Protein AF-A0A7C3L616-F1 (afdb_monomer_lite)

pLDDT: mean 79.52, std 17.48, range [33.16, 94.56]

Sequence (157 aa):
MGVEDSGEIIDLGEIVEVTLPEHQRIFNRFVEKLSNQPDVIVEREHPGSKKILHVKGKVSCLLSVHVATNLQGTEDPVWTVGESFIDRVKSKENWAVVLLDKSPEQGYFLPNHYVNSKYQNWQLNSGKKVYQIKASDLTDGLYFRTFQEFFGLIGQS

Structure (mmCIF, N/CA/C/O backbone):
data_AF-A0A7C3L616-F1
#
_entry.id   AF-A0A7C3L616-F1
#
loop_
_atom_site.group_PDB
_atom_site.id
_atom_site.type_symbol
_atom_site.label_atom_id
_atom_site.label_alt_id
_atom_site.label_comp_id
_atom_site.label_asym_id
_atom_site.label_entity_id
_atom_site.label_seq_id
_atom_site.pdbx_PDB_ins_code
_atom_site.Cartn_x
_atom_site.Cartn_y
_atom_site.Cartn_z
_atom_site.occupancy
_atom_site.B_iso_or_equiv
_atom_site.auth_seq_id
_atom_site.auth_comp_id
_atom_site.auth_asym_id
_atom_site.auth_atom_id
_atom_site.pdbx_PDB_model_num
ATOM 1 N N . MET A 1 1 ? -15.215 30.181 31.491 1.00 38.06 1 MET A N 1
ATOM 2 C CA . MET A 1 1 ? -14.725 28.798 31.331 1.00 38.06 1 MET A CA 1
ATOM 3 C C . MET A 1 1 ? -14.796 28.476 29.852 1.00 38.06 1 MET A C 1
ATOM 5 O O . MET A 1 1 ? -15.843 28.063 29.378 1.00 38.06 1 MET A O 1
ATOM 9 N N . GLY A 1 2 ? -13.744 28.822 2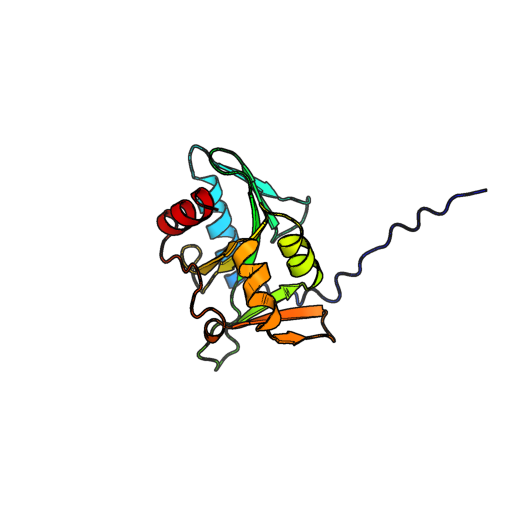9.112 1.00 37.81 2 GLY A N 1
ATOM 10 C CA . GLY A 1 2 ? -13.597 28.403 27.722 1.00 37.81 2 GLY A CA 1
ATOM 11 C C . GLY A 1 2 ? -12.847 27.084 27.738 1.00 37.81 2 GLY A C 1
ATOM 12 O O . GLY A 1 2 ? -11.769 27.018 28.320 1.00 37.81 2 GLY A O 1
ATOM 13 N N . VAL A 1 3 ? -13.454 26.035 27.196 1.00 43.34 3 VAL A N 1
ATOM 14 C CA . VAL A 1 3 ? -12.731 24.805 26.887 1.00 43.34 3 VAL A CA 1
ATOM 15 C C . VAL A 1 3 ? -11.947 25.137 25.627 1.00 43.34 3 VAL A C 1
ATOM 17 O O . VAL A 1 3 ? -12.542 25.331 24.568 1.00 43.34 3 VAL A O 1
ATOM 20 N N . GLU A 1 4 ? -10.642 25.345 25.770 1.00 39.25 4 GLU A N 1
ATOM 21 C CA . GLU A 1 4 ? -9.750 25.433 24.622 1.00 39.25 4 GLU A CA 1
ATOM 22 C C . GLU A 1 4 ? -9.725 24.049 23.980 1.00 39.25 4 GLU A C 1
ATOM 24 O O . GLU A 1 4 ? -9.187 23.090 24.530 1.00 39.25 4 GLU A O 1
ATOM 29 N N . ASP A 1 5 ? -10.396 23.953 22.837 1.00 43.59 5 ASP A N 1
ATOM 30 C CA . ASP A 1 5 ? -10.296 22.850 21.899 1.00 43.59 5 ASP A CA 1
ATOM 31 C C . ASP A 1 5 ? -8.889 22.916 21.296 1.00 43.59 5 ASP A C 1
ATOM 33 O O . ASP A 1 5 ? -8.650 23.502 20.238 1.00 43.59 5 ASP A O 1
ATOM 37 N N . SER A 1 6 ? -7.906 22.414 22.045 1.00 39.47 6 SER A N 1
ATOM 38 C CA . SER A 1 6 ? -6.561 22.177 21.542 1.00 39.47 6 SER A CA 1
ATOM 39 C C . SER A 1 6 ? -6.640 20.978 20.604 1.00 39.47 6 SER A C 1
ATOM 41 O O . SER A 1 6 ? -6.262 19.863 20.966 1.00 39.47 6 SER A O 1
ATOM 43 N N . GLY A 1 7 ? -7.197 21.211 19.412 1.00 35.75 7 GLY A N 1
ATOM 44 C CA . GLY A 1 7 ? -7.086 20.309 18.283 1.00 35.75 7 GLY A CA 1
ATOM 45 C C . GLY A 1 7 ? -5.607 20.041 18.080 1.00 35.75 7 GLY A C 1
ATOM 46 O O . GLY A 1 7 ? -4.857 20.918 17.653 1.00 35.75 7 GLY A O 1
ATOM 47 N N . GLU A 1 8 ? -5.180 18.852 18.486 1.00 33.16 8 GLU A N 1
ATOM 48 C CA . GLU A 1 8 ? -3.808 18.410 18.359 1.00 33.16 8 GLU A CA 1
ATOM 49 C C . GLU A 1 8 ? -3.513 18.345 16.859 1.00 33.16 8 GLU A C 1
ATOM 51 O O . GLU A 1 8 ? -3.930 17.430 16.143 1.00 33.16 8 GLU A O 1
ATOM 56 N N . ILE A 1 9 ? -2.861 19.391 16.350 1.00 36.44 9 ILE A N 1
ATOM 57 C CA . ILE A 1 9 ? -2.258 19.374 15.028 1.00 36.44 9 ILE A CA 1
ATOM 58 C C . ILE A 1 9 ? -1.161 18.327 15.139 1.00 36.44 9 ILE A C 1
ATOM 60 O O . ILE A 1 9 ? -0.081 18.590 15.665 1.00 36.44 9 ILE A O 1
ATOM 64 N N . ILE A 1 10 ? -1.469 17.112 14.691 1.00 35.19 10 ILE A N 1
ATOM 65 C CA . ILE A 1 10 ? -0.456 16.100 14.441 1.00 35.19 10 ILE A CA 1
ATOM 66 C C . ILE A 1 10 ? 0.393 16.676 13.315 1.00 35.19 10 ILE A C 1
ATOM 68 O O . ILE A 1 10 ? 0.032 16.600 12.139 1.00 35.19 10 ILE A O 1
ATOM 72 N N . ASP A 1 11 ? 1.493 17.311 13.706 1.00 36.47 11 ASP A N 1
ATOM 73 C CA . ASP A 1 11 ? 2.589 17.655 12.825 1.00 36.47 11 ASP A CA 1
ATOM 74 C C . ASP A 1 11 ? 3.088 16.330 12.244 1.00 36.47 11 ASP A C 1
ATOM 76 O O . ASP A 1 11 ? 3.781 15.541 12.897 1.00 36.47 11 ASP A O 1
ATOM 80 N N . LEU A 1 12 ? 2.603 16.018 11.039 1.00 38.81 12 LEU A N 1
ATOM 81 C CA . LEU A 1 12 ? 3.110 14.947 10.196 1.00 38.81 12 LEU A CA 1
ATOM 82 C C . LEU A 1 12 ? 4.497 15.403 9.751 1.00 38.81 12 LEU A C 1
ATOM 84 O O . LEU A 1 12 ? 4.657 15.868 8.621 1.00 38.81 12 LEU A O 1
ATOM 88 N N . GLY A 1 13 ? 5.437 15.339 10.703 1.00 34.00 13 GLY A N 1
ATOM 89 C CA . GLY A 1 13 ? 6.780 15.881 10.605 1.00 34.00 13 GLY A CA 1
ATOM 90 C C . GLY A 1 13 ? 7.331 15.590 9.232 1.00 34.00 13 GLY A C 1
ATOM 91 O O . GLY A 1 13 ? 7.318 14.431 8.827 1.00 34.00 13 GLY A O 1
ATOM 92 N N . GLU A 1 14 ? 7.676 16.669 8.523 1.00 38.09 14 GLU A N 1
ATOM 93 C CA . GLU A 1 14 ? 8.127 16.687 7.135 1.00 38.09 14 GLU A CA 1
ATOM 94 C C . GLU A 1 14 ? 7.720 15.417 6.388 1.00 38.09 14 GLU A C 1
ATOM 96 O O . GLU A 1 14 ? 8.495 14.459 6.270 1.00 38.09 14 GLU A O 1
ATOM 101 N N . ILE A 1 15 ? 6.506 15.409 5.823 1.00 40.84 15 ILE A N 1
ATOM 102 C CA . ILE A 1 15 ? 6.315 14.656 4.588 1.00 40.84 15 ILE A CA 1
ATOM 103 C C . ILE A 1 15 ? 7.451 15.147 3.702 1.00 40.84 15 ILE A C 1
ATOM 105 O O . ILE A 1 15 ? 7.388 16.253 3.178 1.00 40.84 15 ILE A O 1
ATOM 109 N N . VAL A 1 16 ? 8.519 14.355 3.609 1.00 38.44 16 VAL A N 1
ATOM 110 C CA . VAL A 1 16 ? 9.556 14.517 2.611 1.00 38.44 16 VAL A CA 1
ATOM 111 C C . VAL A 1 16 ? 8.771 14.438 1.316 1.00 38.44 16 VAL A C 1
ATOM 113 O O . VAL A 1 16 ? 8.361 13.360 0.874 1.00 38.44 16 VAL A O 1
ATOM 116 N N . GLU A 1 17 ? 8.404 15.611 0.808 1.00 42.72 17 GLU A N 1
ATOM 117 C CA . GLU A 1 17 ? 7.599 15.790 -0.379 1.00 42.72 17 GLU A CA 1
ATOM 118 C C . GLU A 1 17 ? 8.533 15.483 -1.541 1.00 42.72 17 GLU A C 1
ATOM 120 O O . GLU A 1 17 ? 9.021 16.347 -2.253 1.00 42.72 17 GLU A O 1
ATOM 125 N N . VAL A 1 18 ? 8.849 14.204 -1.699 1.00 45.00 18 VAL A N 1
ATOM 126 C CA . VAL A 1 18 ? 9.471 13.683 -2.903 1.00 45.00 18 VAL A CA 1
ATOM 127 C C . VAL A 1 18 ? 8.390 12.890 -3.607 1.00 45.00 18 VAL A C 1
ATOM 129 O O . VAL A 1 18 ? 8.415 11.669 -3.726 1.00 45.00 18 VAL A O 1
ATOM 132 N N . THR A 1 19 ? 7.386 13.610 -4.091 1.00 56.47 19 THR A N 1
ATOM 133 C CA . THR A 1 19 ? 6.683 13.151 -5.281 1.00 56.47 19 THR A CA 1
ATOM 134 C C . THR A 1 19 ? 7.328 13.861 -6.444 1.00 56.47 19 THR A C 1
ATOM 136 O O . THR A 1 19 ? 6.805 14.851 -6.951 1.00 56.47 19 THR A O 1
ATOM 139 N N . LEU A 1 20 ? 8.490 13.342 -6.860 1.00 67.00 20 LEU A N 1
ATOM 140 C CA . LEU A 1 20 ? 8.979 13.574 -8.213 1.00 67.00 20 LEU A CA 1
ATOM 141 C C . LEU A 1 20 ? 7.772 13.457 -9.159 1.00 67.00 20 LEU A C 1
ATOM 143 O O . LEU A 1 20 ? 6.927 12.575 -8.945 1.00 67.00 20 LEU A O 1
ATOM 147 N N . PRO A 1 21 ? 7.630 14.331 -10.169 1.00 79.25 21 PRO A N 1
ATOM 148 C CA . PRO A 1 21 ? 6.469 14.313 -11.055 1.00 79.25 21 PRO A CA 1
ATOM 149 C C . PRO A 1 21 ? 6.144 12.915 -11.606 1.00 79.25 21 PRO A C 1
ATOM 151 O O . PRO A 1 21 ? 4.978 12.582 -11.806 1.00 79.25 21 PRO A O 1
ATOM 154 N N . GLU A 1 22 ? 7.156 12.064 -11.789 1.00 80.38 22 GLU A N 1
ATOM 155 C CA . GLU A 1 22 ? 7.010 10.642 -12.114 1.00 80.38 22 GLU A CA 1
ATOM 156 C C . GLU A 1 22 ? 6.260 9.806 -11.061 1.00 80.38 22 GLU A C 1
ATOM 158 O O . GLU A 1 22 ? 5.349 9.071 -11.432 1.00 80.38 22 GLU A O 1
ATOM 163 N N . HIS A 1 23 ? 6.543 9.945 -9.764 1.00 85.12 23 HIS A N 1
ATOM 164 C CA . HIS A 1 23 ? 5.836 9.215 -8.704 1.00 85.12 23 HIS A CA 1
ATOM 165 C C . HIS A 1 23 ? 4.370 9.633 -8.625 1.00 85.12 23 HIS A C 1
ATOM 167 O O . HIS A 1 23 ? 3.484 8.788 -8.502 1.00 85.12 23 HIS A O 1
ATOM 173 N N . GLN A 1 24 ? 4.093 10.934 -8.764 1.00 84.88 24 GLN A N 1
ATOM 174 C CA . GLN A 1 24 ? 2.714 11.420 -8.807 1.00 84.88 24 GLN A CA 1
ATOM 175 C C . GLN A 1 24 ? 1.973 10.880 -10.038 1.00 84.88 24 GLN A C 1
ATOM 177 O O . GLN A 1 24 ? 0.794 10.538 -9.942 1.00 84.88 24 GLN A O 1
ATOM 182 N N . ARG A 1 25 ? 2.652 10.765 -11.189 1.00 87.69 25 ARG A N 1
ATOM 183 C CA . ARG A 1 25 ? 2.090 10.140 -12.397 1.00 87.69 25 ARG A CA 1
ATOM 184 C C . ARG A 1 25 ? 1.787 8.657 -12.181 1.00 87.69 25 ARG A C 1
ATOM 186 O O . ARG A 1 25 ? 0.716 8.219 -12.590 1.00 87.69 25 ARG A O 1
ATOM 193 N N . ILE A 1 26 ? 2.684 7.905 -11.539 1.00 89.38 26 ILE A N 1
ATOM 194 C CA . ILE A 1 26 ? 2.473 6.484 -11.213 1.00 89.38 26 ILE A CA 1
ATOM 195 C C . ILE A 1 26 ? 1.258 6.327 -10.293 1.00 89.38 26 ILE A C 1
ATOM 197 O O . ILE A 1 26 ? 0.327 5.602 -10.635 1.00 89.38 26 ILE A O 1
ATOM 201 N N . PHE A 1 27 ? 1.206 7.077 -9.190 1.00 89.75 27 PHE A N 1
ATOM 202 C CA . PHE A 1 27 ? 0.068 7.057 -8.270 1.00 89.75 27 PHE A CA 1
ATOM 203 C C . PHE A 1 27 ? -1.254 7.415 -8.967 1.00 89.75 27 PHE A C 1
ATOM 205 O O . PHE A 1 27 ? -2.234 6.685 -8.848 1.00 89.75 27 PHE A O 1
ATOM 212 N N . ASN A 1 28 ? -1.294 8.510 -9.734 1.00 89.50 28 ASN A N 1
ATOM 213 C CA . ASN A 1 28 ? -2.523 8.937 -10.408 1.00 89.50 28 ASN A CA 1
ATOM 214 C C . ASN A 1 28 ? -3.022 7.884 -11.406 1.00 89.50 28 ASN A C 1
ATOM 216 O O . ASN A 1 28 ? -4.220 7.630 -11.462 1.00 89.50 28 ASN A O 1
ATOM 220 N N . ARG A 1 29 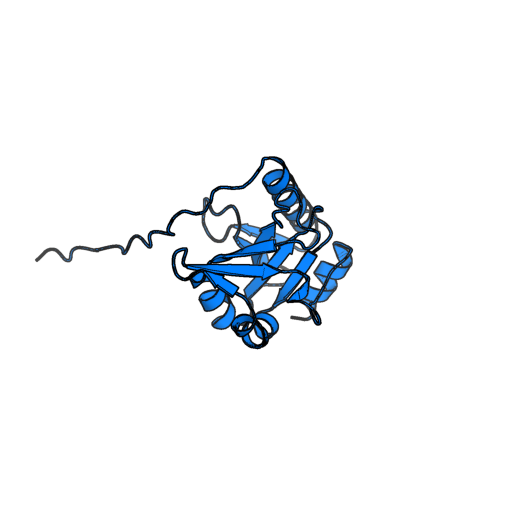? -2.113 7.242 -12.153 1.00 92.19 29 ARG A N 1
ATOM 221 C CA . ARG A 1 29 ? -2.469 6.151 -13.071 1.00 92.19 29 ARG A CA 1
ATOM 222 C C . ARG A 1 29 ? -2.981 4.913 -12.337 1.00 92.19 29 ARG A C 1
ATOM 224 O O . ARG A 1 29 ? -3.880 4.250 -12.842 1.00 92.19 29 ARG A O 1
ATOM 231 N N . PHE A 1 30 ? -2.427 4.597 -11.167 1.00 92.12 30 PHE A N 1
ATOM 232 C CA . PHE A 1 30 ? -2.936 3.518 -10.317 1.00 92.12 30 PHE A CA 1
ATOM 233 C C . PHE A 1 30 ? -4.378 3.807 -9.877 1.00 92.12 30 PHE A C 1
ATOM 235 O O . PHE A 1 30 ? -5.258 2.971 -10.065 1.00 92.12 30 PHE A O 1
ATOM 242 N N . VAL A 1 31 ? -4.641 5.022 -9.383 1.00 91.06 31 VAL A N 1
ATOM 243 C CA . VAL A 1 31 ? -5.992 5.463 -8.997 1.00 91.06 31 VAL A CA 1
ATOM 244 C C . VAL A 1 31 ? -6.958 5.420 -10.180 1.00 91.06 31 VAL A C 1
ATOM 246 O O . VAL A 1 31 ? -8.056 4.898 -10.043 1.00 91.06 31 VAL A O 1
ATOM 249 N N . GLU A 1 32 ? -6.555 5.927 -11.345 1.00 91.56 32 GLU A N 1
ATOM 250 C CA . GLU A 1 32 ? -7.371 5.897 -12.565 1.00 91.56 32 GLU A CA 1
ATOM 251 C C . GLU A 1 32 ? -7.761 4.463 -12.949 1.00 91.56 32 GLU A C 1
ATOM 253 O O . GLU A 1 32 ? -8.929 4.180 -13.210 1.00 91.56 32 GLU A O 1
ATOM 258 N N . LYS A 1 33 ? -6.803 3.529 -12.919 1.00 91.38 33 LYS A N 1
ATOM 259 C CA . LYS A 1 33 ? -7.071 2.110 -13.180 1.00 91.38 33 LYS A CA 1
ATOM 260 C C . LYS A 1 33 ? -8.025 1.498 -12.151 1.00 91.38 33 LYS A C 1
ATOM 262 O O . LYS A 1 33 ? -8.880 0.704 -12.549 1.00 91.38 33 LYS A O 1
ATOM 267 N N . LEU A 1 34 ? -7.897 1.862 -10.867 1.00 89.50 34 LEU A N 1
ATOM 268 C CA . LEU A 1 34 ? -8.785 1.375 -9.800 1.00 89.50 34 LEU A CA 1
ATOM 269 C C . LEU A 1 34 ? -10.216 1.844 -10.062 1.00 89.50 34 LEU A C 1
ATOM 271 O O . LEU A 1 34 ? -11.138 1.034 -10.050 1.00 89.50 34 LEU A O 1
ATOM 275 N N . SER A 1 35 ? -10.380 3.135 -10.353 1.00 89.25 35 SER A N 1
ATOM 276 C CA . SER A 1 35 ? -11.680 3.761 -10.605 1.00 89.25 35 SER A CA 1
ATOM 277 C C . SER A 1 35 ? -12.366 3.268 -11.880 1.00 89.25 35 SER A C 1
ATOM 279 O O . SER A 1 35 ? -13.580 3.373 -11.993 1.00 89.25 35 SER A O 1
ATOM 281 N N . ASN A 1 36 ? -11.611 2.732 -12.842 1.00 90.44 36 ASN A N 1
ATOM 282 C CA . ASN A 1 36 ? -12.166 2.186 -14.082 1.00 90.44 36 ASN A CA 1
ATOM 283 C C . ASN A 1 36 ? -12.750 0.772 -13.926 1.00 90.44 36 ASN A C 1
ATOM 285 O O . ASN A 1 36 ? -13.248 0.216 -14.906 1.00 90.44 36 ASN A O 1
ATOM 289 N N . GLN A 1 37 ? -12.691 0.162 -12.738 1.00 87.44 37 GLN A N 1
ATOM 290 C CA . GLN A 1 37 ? -13.365 -1.114 -12.524 1.00 87.44 37 GLN A CA 1
ATOM 291 C C . GLN A 1 37 ? -14.873 -0.919 -12.306 1.00 87.44 37 GLN A C 1
ATOM 293 O O . GLN A 1 37 ? -15.268 -0.085 -11.492 1.00 87.44 37 GLN A O 1
ATOM 298 N N . PRO A 1 38 ? -15.726 -1.731 -12.958 1.00 83.38 38 PRO A N 1
ATOM 299 C CA . PRO A 1 38 ? -17.178 -1.522 -13.005 1.00 83.38 38 PRO A CA 1
ATOM 300 C C . PRO A 1 38 ? -17.892 -1.617 -11.647 1.00 83.38 38 PRO A C 1
ATOM 302 O O . PRO A 1 38 ? -19.000 -1.109 -11.517 1.00 83.38 38 PRO A O 1
ATOM 305 N N . ASP A 1 39 ? -17.260 -2.221 -10.638 1.00 83.69 39 ASP A N 1
ATOM 306 C CA . ASP A 1 39 ? -17.840 -2.451 -9.307 1.00 83.69 39 ASP A CA 1
ATOM 307 C C . ASP A 1 39 ? -17.000 -1.844 -8.174 1.00 83.69 39 ASP A C 1
ATOM 309 O O . ASP A 1 39 ? -17.071 -2.307 -7.031 1.00 83.69 39 ASP A O 1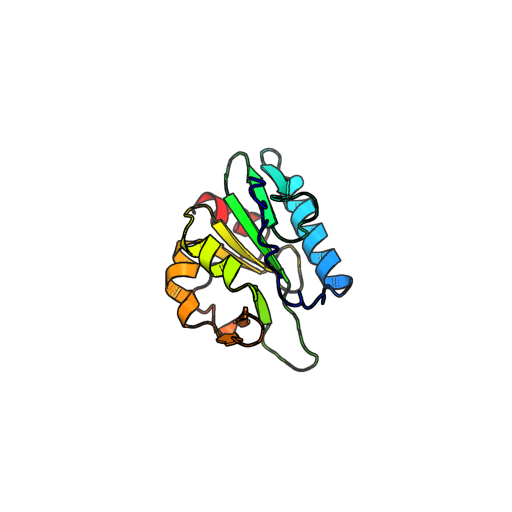
ATOM 313 N N . VAL A 1 40 ? -16.147 -0.867 -8.490 1.00 86.44 40 VAL A N 1
ATOM 314 C CA . VAL A 1 40 ? -15.245 -0.245 -7.521 1.00 86.44 40 VAL A CA 1
ATOM 315 C C . VAL A 1 40 ? -15.480 1.253 -7.483 1.00 86.44 40 VAL A C 1
ATOM 317 O O . VAL A 1 40 ? -15.400 1.946 -8.491 1.00 86.44 40 VAL A O 1
ATOM 320 N N . ILE A 1 41 ? -15.716 1.764 -6.282 1.00 88.94 41 ILE A N 1
ATOM 321 C CA . ILE A 1 41 ? -15.763 3.193 -6.004 1.00 88.94 41 ILE A CA 1
ATOM 322 C C . ILE A 1 41 ? -14.491 3.542 -5.241 1.00 88.94 41 ILE A C 1
ATOM 324 O O . ILE A 1 41 ? -14.223 2.973 -4.182 1.00 88.94 41 ILE A O 1
ATOM 328 N N . VAL A 1 42 ? -13.710 4.477 -5.781 1.00 88.81 42 VAL A N 1
ATOM 329 C CA . VAL A 1 42 ? -12.495 4.984 -5.138 1.00 88.81 42 VAL A CA 1
ATOM 330 C C . VAL A 1 42 ? -12.767 6.375 -4.588 1.00 88.81 42 VAL A C 1
ATOM 332 O O . VAL A 1 42 ? -13.011 7.323 -5.333 1.00 88.81 42 VAL A O 1
ATOM 335 N N . GLU A 1 43 ? -12.678 6.510 -3.274 1.00 89.00 43 GLU A N 1
ATOM 336 C CA . GLU A 1 43 ? -12.768 7.780 -2.561 1.00 89.00 43 GLU A CA 1
ATOM 337 C C . GLU A 1 43 ? -11.430 8.080 -1.877 1.00 89.00 43 GLU A C 1
ATOM 339 O O . GLU A 1 43 ? -10.657 7.180 -1.560 1.00 89.00 43 GLU A O 1
ATOM 344 N N . ARG A 1 44 ? -11.130 9.352 -1.620 1.00 85.19 44 ARG A N 1
ATOM 345 C CA . ARG A 1 44 ? -9.989 9.724 -0.769 1.00 85.19 44 ARG A CA 1
ATOM 346 C C . ARG A 1 44 ? -10.481 9.812 0.669 1.00 85.19 44 ARG A C 1
ATOM 348 O O . ARG A 1 44 ? -11.478 10.485 0.905 1.00 85.19 44 ARG A O 1
ATOM 355 N N . GLU A 1 45 ? -9.784 9.176 1.615 1.00 78.38 45 GLU A N 1
ATOM 356 C CA . GLU A 1 45 ? -10.213 9.152 3.031 1.00 78.38 45 GLU A CA 1
ATOM 357 C C . GLU A 1 45 ? -10.351 10.572 3.610 1.00 78.38 45 GLU A C 1
ATOM 359 O O . GLU A 1 45 ? -11.294 10.869 4.338 1.00 78.38 45 GLU A O 1
ATOM 364 N N . HIS A 1 46 ? -9.442 11.473 3.227 1.00 71.19 46 HIS A N 1
ATOM 365 C CA . HIS A 1 46 ? -9.487 12.881 3.604 1.00 71.19 46 HIS A CA 1
ATOM 366 C C . HIS A 1 46 ? -9.429 13.772 2.356 1.00 71.19 46 HIS A C 1
ATOM 368 O O . HIS A 1 46 ? -8.570 13.540 1.493 1.00 71.19 46 HIS A O 1
ATOM 374 N N . PRO A 1 47 ? -10.277 14.815 2.254 1.00 58.97 47 PRO A N 1
ATOM 375 C CA . PRO A 1 47 ? -10.160 15.834 1.215 1.00 58.97 47 PRO A CA 1
ATOM 376 C C . PRO A 1 47 ? -8.762 16.470 1.261 1.00 58.97 47 PRO A C 1
ATOM 378 O O . PRO A 1 47 ? -8.433 17.205 2.183 1.00 58.97 47 PRO A O 1
ATOM 381 N N . GLY A 1 48 ? -7.905 16.124 0.297 1.00 57.66 48 GLY A N 1
ATOM 382 C CA . GLY A 1 48 ? -6.509 16.581 0.226 1.00 57.66 48 GLY A CA 1
ATOM 383 C C . GLY A 1 48 ? -5.451 15.490 0.427 1.00 57.66 48 GLY A C 1
ATOM 384 O O . GLY A 1 48 ? -4.310 15.683 0.008 1.00 57.66 48 GLY A O 1
ATOM 385 N N . SER A 1 49 ? -5.807 14.313 0.960 1.00 66.31 49 SER A N 1
ATOM 386 C CA . SER A 1 49 ? -4.868 13.186 1.031 1.00 66.31 49 SER A CA 1
ATOM 387 C C . SER A 1 49 ? -4.565 12.662 -0.373 1.00 66.31 49 SER A C 1
ATOM 389 O O . SER A 1 49 ? -5.454 12.209 -1.095 1.00 66.31 49 SER A O 1
ATOM 391 N N . LYS A 1 50 ? -3.291 12.724 -0.769 1.00 70.44 50 LYS A N 1
ATOM 392 C CA . LYS A 1 50 ? -2.800 12.204 -2.055 1.00 70.44 50 LYS A CA 1
ATOM 393 C C . LYS A 1 50 ? -2.380 10.734 -1.988 1.00 70.44 50 LYS A C 1
ATOM 395 O O . LYS A 1 50 ? -1.814 10.255 -2.957 1.00 70.44 50 LYS A O 1
ATOM 400 N N . LYS A 1 51 ? -2.550 10.049 -0.853 1.00 78.75 51 LYS A N 1
ATOM 401 C CA . LYS A 1 51 ? -1.953 8.716 -0.639 1.00 78.75 51 LYS A CA 1
ATOM 402 C C . LYS A 1 51 ? -2.923 7.673 -0.102 1.00 78.75 51 LYS A C 1
ATOM 404 O O . LYS A 1 51 ? -2.681 6.493 -0.314 1.00 78.75 51 LYS A O 1
ATOM 409 N N . ILE A 1 52 ? -4.007 8.091 0.553 1.00 83.69 52 ILE A N 1
ATOM 410 C CA . ILE A 1 52 ? -4.954 7.162 1.173 1.00 83.69 52 ILE A CA 1
ATOM 411 C C . ILE A 1 52 ? -6.233 7.080 0.353 1.00 83.69 52 ILE A C 1
ATOM 413 O O . ILE A 1 52 ? -6.873 8.101 0.082 1.00 83.69 52 ILE A O 1
ATOM 417 N N . LEU A 1 53 ? -6.602 5.860 -0.013 1.00 87.62 53 LEU A N 1
ATOM 418 C CA . LEU A 1 53 ? -7.754 5.539 -0.838 1.00 87.62 53 LEU A CA 1
ATOM 419 C C . LEU A 1 53 ? -8.702 4.634 -0.060 1.00 87.62 53 LEU A C 1
ATOM 421 O O . LEU A 1 53 ? -8.286 3.621 0.491 1.00 87.62 53 LEU A O 1
ATOM 425 N N . HIS A 1 54 ? -9.979 4.980 -0.054 1.00 88.88 54 HIS A N 1
ATOM 426 C CA . HIS A 1 54 ? -11.055 4.085 0.322 1.00 88.88 54 HIS A CA 1
ATOM 427 C C . HIS A 1 54 ? -11.591 3.433 -0.947 1.00 88.88 54 HIS A C 1
ATOM 429 O O . HIS A 1 54 ? -12.099 4.114 -1.836 1.00 88.88 54 HIS A O 1
ATOM 435 N N . VAL A 1 55 ? -11.460 2.118 -1.025 1.00 88.94 55 VAL A N 1
ATOM 436 C CA . VAL A 1 55 ? -11.982 1.296 -2.111 1.00 88.94 55 VAL A CA 1
ATOM 437 C C . VAL A 1 55 ? -13.251 0.628 -1.593 1.00 88.94 55 VAL A C 1
ATOM 439 O O . VAL A 1 55 ? -13.178 -0.113 -0.618 1.00 88.94 55 VAL A O 1
ATOM 442 N N . LYS A 1 56 ? -14.403 0.926 -2.200 1.00 86.31 56 LYS A N 1
ATOM 443 C CA . LYS A 1 56 ? -15.716 0.344 -1.871 1.00 86.31 56 LYS A CA 1
ATOM 444 C C . LYS A 1 56 ? -16.270 -0.446 -3.051 1.00 86.31 56 LYS A C 1
ATOM 446 O O . LYS A 1 56 ? -15.951 -0.147 -4.199 1.00 86.31 56 LYS A O 1
ATOM 451 N N . GLY A 1 57 ? -17.189 -1.369 -2.772 1.00 84.06 57 GLY A N 1
ATOM 452 C CA . GLY A 1 57 ? -17.926 -2.138 -3.775 1.00 84.06 57 GLY A CA 1
ATOM 453 C C . GLY A 1 57 ? -17.817 -3.629 -3.498 1.00 84.06 57 GLY A C 1
ATOM 454 O O . GLY A 1 57 ? -18.094 -4.057 -2.379 1.00 84.06 57 GLY A O 1
ATOM 455 N N . LYS A 1 58 ? -17.370 -4.417 -4.486 1.00 78.12 58 LYS A N 1
ATOM 456 C CA . LYS A 1 58 ? -17.064 -5.850 -4.278 1.00 78.12 58 LYS A CA 1
ATOM 457 C C . LYS A 1 58 ? -16.013 -6.092 -3.190 1.00 78.12 58 LYS A C 1
ATOM 459 O O . LYS A 1 58 ? -15.988 -7.168 -2.606 1.00 78.12 58 LYS A O 1
ATOM 464 N N . VAL A 1 59 ? -15.171 -5.095 -2.924 1.00 79.44 59 VAL A N 1
ATOM 465 C CA . VAL A 1 59 ? -14.171 -5.089 -1.855 1.00 79.44 59 VAL A CA 1
ATOM 466 C C . VAL A 1 59 ? -14.303 -3.775 -1.092 1.00 79.44 59 VAL A C 1
ATOM 468 O O . VAL A 1 59 ? -14.537 -2.734 -1.706 1.00 79.44 59 VAL A O 1
ATOM 471 N N . SER A 1 60 ? -14.192 -3.831 0.238 1.00 86.44 60 SER A N 1
ATOM 472 C CA . SER A 1 60 ? -14.223 -2.655 1.116 1.00 86.44 60 SER A CA 1
ATOM 473 C C . SER A 1 60 ? -12.941 -2.581 1.941 1.00 86.44 60 SER A C 1
ATOM 475 O O . SER A 1 60 ? -12.826 -3.257 2.961 1.00 86.44 60 SER A O 1
ATOM 477 N N . CYS A 1 61 ? -11.976 -1.769 1.507 1.00 88.75 61 CYS A N 1
ATOM 478 C CA . CYS A 1 61 ? -10.691 -1.621 2.190 1.00 88.75 61 CYS A CA 1
ATOM 479 C C . CYS A 1 61 ? -10.132 -0.195 2.101 1.00 88.75 61 CYS A C 1
ATOM 481 O O . CYS A 1 61 ? -10.467 0.590 1.209 1.00 88.75 61 CYS A O 1
ATOM 483 N N . LEU A 1 62 ? -9.270 0.144 3.057 1.00 90.44 62 LEU A N 1
ATOM 484 C CA . LEU A 1 62 ? -8.511 1.391 3.078 1.00 90.44 62 LEU A CA 1
ATOM 485 C C . LEU A 1 62 ? -7.056 1.096 2.717 1.00 90.44 62 LEU A C 1
ATOM 487 O O . LEU A 1 62 ? -6.409 0.246 3.324 1.00 90.44 62 LEU A O 1
ATOM 491 N N . LEU A 1 63 ? -6.548 1.798 1.710 1.00 90.75 63 LEU A N 1
ATOM 492 C CA . LEU A 1 63 ? -5.228 1.587 1.130 1.00 90.75 63 LEU A CA 1
ATOM 493 C C . LEU A 1 63 ? -4.369 2.830 1.322 1.00 90.75 63 LEU A C 1
ATOM 495 O O . LEU A 1 63 ? -4.781 3.916 0.922 1.00 90.75 63 LEU A O 1
ATOM 499 N N . SER A 1 64 ? -3.154 2.675 1.844 1.00 90.88 64 SER A N 1
ATOM 500 C CA . SER A 1 64 ? -2.118 3.713 1.763 1.00 90.88 64 SER A CA 1
ATOM 501 C C . SER A 1 64 ? -1.125 3.367 0.661 1.00 90.88 64 SER A C 1
ATOM 503 O O . SER A 1 64 ? -0.460 2.338 0.740 1.00 90.88 64 SER A O 1
ATOM 505 N N . VAL A 1 65 ? -1.013 4.208 -0.366 1.00 90.69 65 VAL A N 1
ATOM 506 C CA . VAL A 1 65 ? -0.188 3.949 -1.553 1.00 90.69 65 VAL A CA 1
ATOM 507 C C . VAL A 1 65 ? 1.120 4.739 -1.496 1.00 90.69 65 VAL A C 1
ATOM 509 O O . VAL A 1 65 ? 1.123 5.965 -1.363 1.00 90.69 65 VAL A O 1
ATOM 512 N N . HIS A 1 66 ? 2.241 4.038 -1.644 1.00 90.94 66 HIS A N 1
ATOM 513 C CA . HIS A 1 66 ? 3.594 4.590 -1.636 1.00 90.94 66 HIS A CA 1
ATOM 514 C C . HIS A 1 66 ? 4.329 4.154 -2.903 1.00 90.94 66 HIS A C 1
ATOM 516 O O . HIS A 1 66 ? 4.189 3.016 -3.325 1.00 90.94 66 HIS A O 1
ATOM 522 N N . VAL A 1 67 ? 5.121 5.041 -3.505 1.00 89.44 67 VAL A N 1
ATOM 523 C CA . VAL A 1 67 ? 5.905 4.746 -4.718 1.00 89.44 67 VAL A CA 1
ATOM 524 C C . VAL A 1 67 ? 7.379 4.652 -4.340 1.00 89.44 67 VAL A C 1
ATOM 526 O O . VAL A 1 67 ? 7.851 5.468 -3.543 1.00 89.44 67 VAL A O 1
ATOM 529 N N . ALA A 1 68 ? 8.080 3.657 -4.880 1.00 87.88 68 ALA A N 1
ATOM 530 C CA . ALA A 1 68 ? 9.484 3.422 -4.582 1.00 87.88 68 ALA A CA 1
ATOM 531 C C . ALA A 1 68 ? 10.342 4.616 -5.007 1.00 87.88 68 ALA A C 1
ATOM 533 O O . ALA A 1 68 ? 10.211 5.126 -6.118 1.00 87.88 68 ALA A O 1
ATOM 534 N N . THR A 1 69 ? 11.275 5.024 -4.152 1.00 79.56 69 THR A N 1
ATOM 535 C CA . THR A 1 69 ? 12.357 5.929 -4.533 1.00 79.56 69 THR A CA 1
ATOM 536 C C . THR A 1 69 ? 13.561 5.102 -4.960 1.00 79.56 69 THR A C 1
ATOM 538 O O . THR A 1 69 ? 14.139 4.391 -4.139 1.00 79.56 69 THR A O 1
ATOM 541 N N . ASN A 1 70 ? 13.984 5.237 -6.216 1.00 67.06 70 ASN A N 1
ATOM 542 C CA . ASN A 1 70 ? 15.326 4.835 -6.617 1.00 67.06 70 ASN A CA 1
ATOM 543 C C . ASN A 1 70 ? 16.244 6.033 -6.382 1.00 67.06 70 ASN A C 1
ATOM 545 O O . ASN A 1 70 ? 16.301 6.948 -7.202 1.00 67.06 70 ASN A O 1
ATOM 549 N N . LEU A 1 71 ? 16.958 6.046 -5.258 1.00 52.00 71 LEU A N 1
ATOM 550 C CA . LEU A 1 71 ? 18.115 6.927 -5.151 1.00 52.00 71 LEU A CA 1
ATOM 551 C C . LEU A 1 71 ? 19.102 6.483 -6.237 1.00 52.00 71 LEU A C 1
ATOM 553 O O . LEU A 1 71 ? 19.320 5.284 -6.423 1.00 52.00 71 LEU A O 1
ATOM 557 N N . GLN A 1 72 ? 19.622 7.428 -7.024 1.00 44.25 72 GLN A N 1
ATOM 558 C CA . GLN A 1 72 ? 20.565 7.119 -8.100 1.00 44.25 72 GLN A CA 1
ATOM 559 C C . GLN A 1 72 ? 21.698 6.239 -7.544 1.00 44.25 72 GLN A C 1
ATOM 561 O O . GLN A 1 72 ? 22.493 6.701 -6.731 1.00 44.25 72 GLN A O 1
ATOM 566 N N . GLY A 1 73 ? 21.733 4.967 -7.957 1.00 50.78 73 GLY A N 1
ATOM 567 C CA . GLY A 1 73 ? 22.765 4.002 -7.564 1.00 50.78 73 GLY A CA 1
ATOM 568 C C . GLY A 1 73 ? 22.350 2.863 -6.621 1.00 50.78 73 GLY A C 1
ATOM 569 O O . GLY A 1 73 ? 23.201 2.029 -6.335 1.00 50.78 73 GLY A O 1
ATOM 570 N N . THR A 1 74 ? 21.096 2.761 -6.160 1.00 52.31 74 THR A N 1
ATOM 571 C CA . THR A 1 74 ? 20.629 1.579 -5.399 1.00 52.31 74 THR A CA 1
ATOM 572 C C . THR A 1 74 ? 19.853 0.595 -6.284 1.00 52.31 74 THR A C 1
ATOM 574 O O . THR A 1 74 ? 18.895 0.989 -6.952 1.00 52.31 74 THR A O 1
ATOM 577 N N . GLU A 1 75 ? 20.252 -0.684 -6.278 1.00 67.50 75 GLU A N 1
ATOM 578 C CA . GLU A 1 75 ? 19.590 -1.777 -7.021 1.00 67.50 75 GLU A CA 1
ATOM 579 C C . GLU A 1 75 ? 18.235 -2.190 -6.416 1.00 67.50 75 GLU A C 1
ATOM 581 O O . GLU A 1 75 ? 17.374 -2.691 -7.138 1.00 67.50 75 GLU A O 1
ATOM 586 N N . ASP A 1 76 ? 18.023 -1.932 -5.121 1.00 80.75 76 ASP A N 1
ATOM 587 C CA . ASP A 1 76 ? 16.840 -2.359 -4.367 1.00 80.75 76 ASP A CA 1
ATOM 588 C C . ASP A 1 76 ? 15.848 -1.191 -4.153 1.00 80.75 76 ASP A C 1
ATOM 590 O O . ASP A 1 76 ? 16.234 -0.172 -3.563 1.00 80.75 76 ASP A O 1
ATOM 594 N N . PRO A 1 77 ? 14.596 -1.286 -4.642 1.00 85.25 77 PRO A N 1
ATOM 595 C CA . PRO A 1 77 ? 13.555 -0.288 -4.405 1.00 85.25 77 PRO A CA 1
ATOM 596 C C . PRO A 1 77 ? 13.305 -0.035 -2.911 1.00 85.25 77 PRO A C 1
ATOM 598 O O . PRO A 1 77 ? 13.206 -0.970 -2.116 1.00 85.25 77 PRO A O 1
ATOM 601 N N . VAL A 1 78 ? 13.159 1.241 -2.532 1.00 87.06 78 VAL A N 1
ATOM 602 C CA . VAL A 1 78 ? 12.876 1.646 -1.145 1.00 87.06 78 VAL A CA 1
ATOM 603 C C . VAL A 1 78 ? 11.594 2.465 -1.075 1.00 87.06 78 VAL A C 1
ATOM 605 O O . VAL A 1 78 ? 11.446 3.463 -1.781 1.00 87.06 78 VAL A O 1
ATOM 608 N N . TRP A 1 79 ? 10.697 2.094 -0.166 1.00 90.50 79 TRP A N 1
ATOM 609 C CA . TRP A 1 79 ? 9.492 2.847 0.173 1.00 90.50 79 TRP A CA 1
ATOM 610 C C . TRP A 1 79 ? 9.607 3.465 1.557 1.00 90.50 79 TRP A C 1
ATOM 612 O O . TRP A 1 79 ? 10.242 2.917 2.453 1.00 90.50 79 TRP A O 1
ATOM 622 N N . THR A 1 80 ? 8.949 4.607 1.740 1.00 89.00 80 THR A N 1
ATOM 623 C CA . THR A 1 80 ? 8.860 5.282 3.038 1.00 89.00 80 THR A CA 1
ATOM 624 C C . THR A 1 80 ? 7.403 5.362 3.470 1.00 89.00 80 THR A C 1
ATOM 626 O O . THR A 1 80 ? 6.590 5.973 2.768 1.00 89.00 80 THR A O 1
ATOM 629 N N . VAL A 1 81 ? 7.078 4.774 4.621 1.00 89.62 81 VAL A N 1
ATOM 630 C CA . VAL A 1 81 ? 5.725 4.737 5.200 1.00 89.62 81 VAL A CA 1
ATOM 631 C C . VAL A 1 81 ? 5.752 5.352 6.597 1.00 89.62 81 VAL A C 1
ATOM 633 O O . VAL A 1 81 ? 6.638 5.045 7.383 1.00 89.62 81 VAL A O 1
ATOM 636 N N . GLY A 1 82 ? 4.805 6.233 6.924 1.00 88.00 82 GLY A N 1
ATOM 637 C CA . GLY A 1 82 ? 4.753 6.869 8.247 1.00 88.00 82 GLY A CA 1
ATOM 638 C C . GLY A 1 82 ? 4.488 5.864 9.368 1.00 88.00 82 GLY A C 1
ATOM 639 O O . GLY A 1 82 ? 3.666 4.964 9.208 1.00 88.00 82 GLY A O 1
ATOM 640 N N . GLU A 1 83 ? 5.148 6.038 10.511 1.00 89.06 83 GLU A N 1
ATOM 641 C CA . GLU A 1 83 ? 4.973 5.189 11.696 1.00 89.06 83 GLU A CA 1
ATOM 642 C C . GLU A 1 83 ? 3.511 5.153 12.153 1.00 89.06 83 GLU A C 1
ATOM 644 O O . GLU A 1 83 ? 2.929 4.080 12.303 1.00 89.06 83 GLU A O 1
ATOM 649 N N . SER A 1 84 ? 2.873 6.323 12.228 1.00 87.31 84 SER A N 1
ATOM 650 C CA . SER A 1 84 ? 1.454 6.455 12.572 1.00 87.31 84 SER A CA 1
ATOM 651 C C . SER A 1 84 ? 0.523 5.717 11.604 1.00 87.31 84 SER A C 1
ATOM 653 O O . SER A 1 84 ? -0.537 5.236 12.007 1.00 87.31 84 SER A O 1
ATOM 655 N N . PHE A 1 85 ? 0.906 5.589 10.328 1.00 86.81 85 PHE A N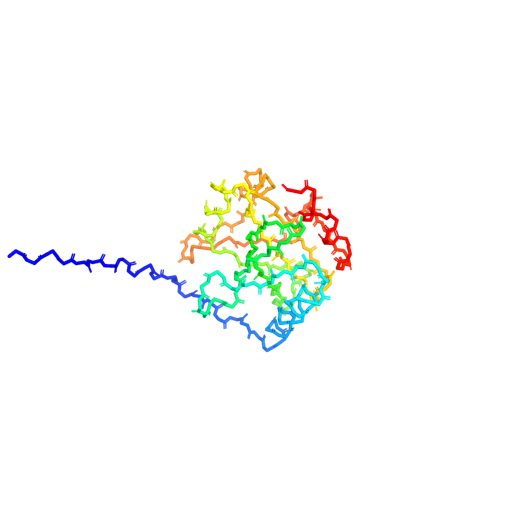 1
ATOM 656 C CA . PHE A 1 85 ? 0.153 4.797 9.357 1.00 86.81 85 PHE A CA 1
ATOM 657 C C . PHE A 1 85 ? 0.334 3.307 9.579 1.00 86.81 85 PHE A C 1
ATOM 659 O O . PHE A 1 85 ? -0.651 2.580 9.521 1.00 86.81 85 PHE A O 1
ATOM 666 N N . ILE A 1 86 ? 1.552 2.855 9.873 1.00 90.75 86 ILE A N 1
ATOM 667 C CA . ILE A 1 86 ? 1.788 1.454 10.221 1.00 90.75 86 ILE A CA 1
ATOM 668 C C . ILE A 1 86 ? 0.977 1.071 11.462 1.00 90.75 86 ILE A C 1
ATOM 670 O O . ILE A 1 86 ? 0.293 0.051 11.437 1.00 90.75 86 ILE A O 1
ATOM 674 N N . ASP A 1 87 ? 0.936 1.911 12.495 1.00 90.00 87 ASP A N 1
ATOM 675 C CA . ASP A 1 87 ? 0.122 1.651 13.690 1.00 90.00 87 ASP A CA 1
ATOM 676 C C . ASP A 1 87 ? -1.390 1.656 13.411 1.00 90.00 87 ASP A C 1
ATOM 678 O O . ASP A 1 87 ? -2.135 0.818 13.934 1.00 90.00 87 ASP A O 1
ATOM 682 N N . ARG A 1 88 ? -1.860 2.541 12.524 1.00 88.62 88 ARG A N 1
ATOM 683 C CA . ARG A 1 88 ? -3.249 2.522 12.036 1.00 88.62 88 ARG A CA 1
ATOM 684 C C . ARG A 1 88 ? -3.577 1.252 11.263 1.00 88.62 88 ARG A C 1
ATOM 686 O O . ARG A 1 88 ? -4.641 0.683 11.482 1.00 88.62 88 ARG A O 1
ATOM 693 N N . VAL A 1 89 ? -2.685 0.813 10.375 1.00 90.62 89 VAL A N 1
ATOM 694 C CA . VAL A 1 89 ? -2.879 -0.422 9.615 1.00 90.62 89 VAL A CA 1
ATOM 695 C C . VAL A 1 89 ? -2.942 -1.590 10.581 1.00 90.62 89 VAL A C 1
ATOM 697 O O . VAL A 1 89 ? -3.933 -2.295 10.547 1.00 90.62 89 VAL A O 1
ATOM 700 N N . LYS A 1 90 ? -1.984 -1.730 11.509 1.00 89.94 90 LYS A N 1
ATOM 701 C CA . LYS A 1 90 ? -1.927 -2.811 12.514 1.00 89.94 90 LYS A CA 1
ATOM 702 C C . LYS A 1 90 ? -3.210 -2.956 13.340 1.00 89.94 90 LYS A C 1
ATOM 704 O O . LYS A 1 90 ? -3.600 -4.076 13.663 1.00 89.94 90 LYS A O 1
ATOM 709 N N . SER A 1 91 ? -3.868 -1.840 13.656 1.00 87.62 91 SER A N 1
ATOM 710 C CA . SER A 1 91 ? -5.080 -1.792 14.487 1.00 87.62 91 SER A CA 1
ATOM 711 C C . SER A 1 91 ? -6.401 -1.987 13.730 1.00 87.62 91 SER A C 1
ATOM 713 O O . SER A 1 91 ? -7.447 -2.059 14.374 1.00 87.62 91 SER A O 1
ATOM 715 N N . LYS A 1 92 ? -6.395 -2.071 12.392 1.00 85.38 92 LYS A N 1
ATOM 716 C CA . LYS A 1 92 ? -7.618 -2.166 11.578 1.00 85.38 92 LYS A CA 1
ATOM 717 C C . LYS A 1 92 ? -7.514 -3.274 10.529 1.00 85.38 92 LYS A C 1
ATOM 719 O O . LYS A 1 92 ? -6.664 -3.208 9.649 1.00 85.38 92 LYS A O 1
ATOM 724 N N . GLU A 1 93 ? -8.420 -4.250 10.580 1.00 79.25 93 GLU A N 1
ATOM 725 C CA . GLU A 1 93 ? -8.383 -5.446 9.716 1.00 79.25 93 GLU A CA 1
ATOM 726 C C . GLU A 1 93 ? -8.461 -5.112 8.215 1.00 79.25 93 GLU A C 1
ATOM 728 O O . GLU A 1 93 ? -7.671 -5.626 7.432 1.00 79.25 93 GLU A O 1
ATOM 733 N N . ASN A 1 94 ? -9.311 -4.156 7.822 1.00 86.31 94 ASN A N 1
ATOM 734 C CA . ASN A 1 94 ? -9.529 -3.795 6.411 1.00 86.31 94 ASN A CA 1
ATOM 735 C C . ASN A 1 94 ? -8.533 -2.754 5.865 1.00 86.31 94 ASN A C 1
ATOM 737 O O . ASN A 1 94 ? -8.827 -2.067 4.883 1.00 86.31 94 ASN A O 1
ATOM 741 N N . TRP A 1 95 ? -7.398 -2.549 6.537 1.00 91.88 95 TRP A N 1
ATOM 742 C CA . TRP A 1 95 ? -6.362 -1.614 6.097 1.00 91.88 95 TRP A CA 1
ATOM 743 C C . TRP A 1 95 ? -5.192 -2.356 5.465 1.00 91.88 95 TRP A C 1
ATOM 745 O O . TRP A 1 95 ? -4.761 -3.404 5.945 1.00 91.88 95 TRP A O 1
ATOM 755 N N . ALA A 1 96 ? -4.640 -1.771 4.410 1.00 92.25 96 ALA A N 1
ATOM 756 C CA . ALA A 1 96 ? -3.465 -2.295 3.740 1.00 92.25 96 ALA A CA 1
ATOM 757 C C . ALA A 1 96 ? -2.537 -1.174 3.266 1.00 92.25 96 ALA A C 1
ATOM 759 O O . ALA A 1 96 ? -2.934 -0.020 3.077 1.00 92.25 96 ALA A O 1
ATOM 760 N N . VAL A 1 97 ? -1.279 -1.537 3.041 1.00 93.56 97 VAL A N 1
ATOM 761 C CA . VAL A 1 97 ? -0.286 -0.680 2.396 1.00 93.56 97 VAL A CA 1
ATOM 762 C C . VAL A 1 97 ? -0.037 -1.209 0.990 1.00 93.56 97 VAL A C 1
ATOM 764 O O . VAL A 1 97 ? 0.174 -2.401 0.798 1.00 93.56 97 VAL A O 1
ATOM 767 N N . VAL A 1 98 ? -0.053 -0.325 -0.001 1.00 93.81 98 VAL A N 1
ATOM 768 C CA . VAL A 1 98 ? 0.325 -0.641 -1.380 1.00 93.81 98 VAL A CA 1
ATOM 769 C C . VAL A 1 98 ? 1.652 0.036 -1.676 1.00 93.81 98 VAL A C 1
ATOM 771 O O . VAL A 1 98 ? 1.772 1.257 -1.583 1.00 93.81 98 VAL A O 1
ATOM 774 N N . LEU A 1 99 ? 2.650 -0.756 -2.041 1.00 93.56 99 LEU A N 1
ATOM 775 C CA . LEU A 1 99 ? 3.990 -0.295 -2.375 1.00 93.56 99 LEU A CA 1
ATOM 776 C C . LEU A 1 99 ? 4.203 -0.451 -3.882 1.00 93.56 99 LEU A C 1
ATOM 778 O O . LEU A 1 99 ? 4.505 -1.541 -4.350 1.00 93.56 99 LEU A O 1
ATOM 782 N N . LEU A 1 100 ? 3.996 0.618 -4.648 1.00 91.94 100 LEU A N 1
ATOM 783 C CA . LEU A 1 100 ? 4.156 0.632 -6.102 1.00 91.94 100 LEU A CA 1
ATOM 784 C C . LEU A 1 100 ? 5.624 0.744 -6.505 1.00 91.94 100 LEU A C 1
ATOM 786 O O . LEU A 1 100 ? 6.369 1.558 -5.952 1.00 91.94 100 LEU A O 1
ATOM 790 N N . ASP A 1 101 ? 6.000 -0.017 -7.526 1.00 87.06 101 ASP A N 1
ATOM 791 C CA . ASP A 1 101 ? 7.295 0.088 -8.194 1.00 87.06 101 ASP A CA 1
ATOM 792 C C . ASP A 1 101 ? 7.298 1.267 -9.195 1.00 87.06 101 ASP A C 1
ATOM 794 O O . ASP A 1 101 ? 6.557 2.246 -9.081 1.00 87.06 101 ASP A O 1
ATOM 798 N N . LYS A 1 102 ? 8.115 1.166 -10.250 1.00 80.75 102 LYS A N 1
ATOM 799 C CA . LYS A 1 102 ? 8.197 2.120 -11.369 1.00 80.75 102 LYS A CA 1
ATOM 800 C C . LYS A 1 102 ? 6.943 2.139 -12.264 1.00 80.75 102 LYS A C 1
ATOM 802 O O . LYS A 1 102 ? 6.910 2.879 -13.247 1.00 80.75 102 LYS A O 1
ATOM 807 N N . SER A 1 103 ? 5.932 1.321 -11.966 1.00 86.56 103 SER A N 1
ATOM 808 C CA . SER A 1 103 ? 4.713 1.140 -12.760 1.00 86.56 103 SER A CA 1
ATOM 809 C C . SER A 1 103 ? 3.467 1.126 -11.865 1.00 86.56 103 SER A C 1
ATOM 811 O O . SER A 1 103 ? 3.520 0.578 -10.769 1.00 86.56 103 SER A O 1
ATOM 813 N N . PRO A 1 104 ? 2.316 1.657 -12.329 1.00 86.75 104 PRO A N 1
ATOM 814 C CA . PRO A 1 104 ? 1.043 1.549 -11.612 1.00 86.75 104 PRO A CA 1
ATOM 815 C C . PRO A 1 104 ? 0.463 0.126 -11.593 1.00 86.75 104 PRO A C 1
ATOM 817 O O . PRO A 1 104 ? -0.595 -0.087 -11.022 1.00 86.75 104 PRO A O 1
ATOM 820 N N . GLU A 1 105 ? 1.071 -0.842 -12.271 1.00 89.88 105 GLU A N 1
ATOM 821 C CA . GLU A 1 105 ? 0.556 -2.219 -12.348 1.00 89.88 105 GLU A CA 1
ATOM 822 C C . GLU A 1 105 ? 1.357 -3.201 -11.503 1.00 89.88 105 GLU A C 1
ATOM 824 O O . GLU A 1 105 ? 0.993 -4.370 -11.442 1.00 89.88 105 GLU A O 1
ATOM 829 N N . GLN A 1 106 ? 2.448 -2.734 -10.897 1.00 91.25 106 GLN A N 1
ATOM 830 C CA . GLN A 1 106 ? 3.429 -3.577 -10.234 1.00 91.25 106 GLN A CA 1
ATOM 831 C C . GLN A 1 106 ? 3.744 -3.026 -8.855 1.00 91.25 106 GLN A C 1
ATOM 833 O O . GLN A 1 106 ? 3.930 -1.817 -8.681 1.00 91.25 106 GLN A O 1
ATOM 838 N N . GLY A 1 107 ? 3.803 -3.922 -7.883 1.00 93.38 107 GLY A N 1
ATOM 839 C CA . GLY A 1 107 ? 4.108 -3.555 -6.519 1.00 93.38 107 GLY A CA 1
ATOM 840 C C . GLY A 1 107 ? 3.743 -4.641 -5.528 1.00 93.38 107 GLY A C 1
ATOM 841 O O . GLY A 1 107 ? 3.393 -5.762 -5.888 1.00 93.38 107 GLY A O 1
ATOM 842 N N . TYR A 1 108 ? 3.796 -4.282 -4.255 1.00 94.56 108 TYR A N 1
ATOM 843 C CA . TYR A 1 108 ? 3.420 -5.157 -3.157 1.00 94.56 108 TYR A CA 1
ATOM 844 C C . TYR A 1 108 ? 2.111 -4.696 -2.536 1.00 94.56 108 TYR A C 1
ATOM 846 O O . TYR A 1 108 ? 1.921 -3.509 -2.261 1.00 94.56 108 TYR A O 1
ATOM 854 N N . PHE A 1 109 ? 1.218 -5.646 -2.290 1.00 94.12 109 PHE A N 1
ATOM 855 C CA . PHE A 1 109 ? 0.029 -5.441 -1.479 1.00 94.12 109 PHE A CA 1
ATOM 856 C C . PHE A 1 109 ? 0.278 -6.011 -0.081 1.00 94.12 109 PHE A C 1
ATOM 858 O O . PHE A 1 109 ? 0.546 -7.196 0.082 1.00 94.12 109 PHE A O 1
ATOM 865 N N . LEU A 1 110 ? 0.236 -5.163 0.939 1.00 93.88 110 LEU A N 1
ATOM 866 C CA . LEU A 1 110 ? 0.547 -5.529 2.316 1.00 93.88 110 LEU A CA 1
ATOM 867 C C . LEU A 1 110 ? -0.724 -5.408 3.170 1.00 93.88 110 LEU A C 1
ATOM 869 O O . LEU A 1 110 ? -0.993 -4.328 3.704 1.00 93.88 110 LEU A O 1
ATOM 873 N N . PRO A 1 111 ? -1.529 -6.475 3.292 1.00 92.56 111 PRO A N 1
ATOM 874 C CA . PRO A 1 111 ? -2.711 -6.477 4.150 1.00 92.56 111 PRO A CA 1
ATOM 875 C C . PRO A 1 111 ? -2.321 -6.378 5.628 1.00 92.56 111 PRO A C 1
ATOM 877 O O . PRO A 1 111 ? -1.186 -6.688 6.003 1.00 92.56 111 PRO A O 1
ATOM 880 N N . ASN A 1 112 ? -3.273 -5.989 6.482 1.00 93.06 112 ASN A N 1
ATOM 881 C CA . ASN A 1 112 ? -3.085 -5.835 7.929 1.00 93.06 112 ASN A CA 1
ATOM 882 C C . ASN A 1 112 ? -2.260 -6.968 8.565 1.00 93.06 112 ASN A C 1
ATOM 884 O O . ASN A 1 112 ? -1.293 -6.697 9.276 1.00 93.06 112 ASN A O 1
ATOM 888 N N . HIS A 1 113 ? -2.605 -8.228 8.292 1.00 91.31 113 HIS A N 1
ATOM 889 C CA . HIS A 1 113 ? -1.941 -9.387 8.893 1.00 91.31 113 HIS A CA 1
ATOM 890 C C . HIS A 1 113 ? -0.466 -9.508 8.472 1.00 91.31 113 HIS A C 1
ATOM 892 O O . HIS A 1 113 ? 0.395 -9.879 9.275 1.00 91.31 113 HIS A O 1
ATOM 898 N N . TYR A 1 114 ? -0.147 -9.142 7.227 1.00 92.44 114 TYR A N 1
ATOM 899 C CA . TYR A 1 114 ? 1.230 -9.094 6.748 1.00 92.44 114 TYR A CA 1
ATOM 900 C C . TYR A 1 114 ? 1.999 -7.982 7.461 1.00 92.44 114 TYR A C 1
ATOM 902 O O . TYR A 1 114 ? 3.086 -8.213 7.988 1.00 92.44 114 TYR A O 1
ATOM 910 N N . VAL A 1 115 ? 1.405 -6.787 7.552 1.00 92.75 115 VAL A N 1
ATOM 911 C CA . VAL A 1 115 ? 2.010 -5.662 8.275 1.00 92.75 115 VAL A CA 1
ATOM 912 C C . VAL A 1 115 ? 2.277 -6.050 9.729 1.00 92.75 115 VAL A C 1
ATOM 914 O O . VAL A 1 115 ? 3.405 -5.914 10.187 1.00 92.75 115 VAL A O 1
ATOM 917 N N . ASN A 1 116 ? 1.293 -6.619 10.429 1.00 92.12 116 ASN A N 1
ATOM 918 C CA . ASN A 1 116 ? 1.417 -7.061 11.821 1.00 92.12 116 ASN A CA 1
ATOM 919 C C . ASN A 1 116 ? 2.538 -8.088 12.048 1.00 92.12 116 ASN A C 1
ATOM 921 O O . ASN A 1 116 ? 3.202 -8.040 13.081 1.00 92.12 116 ASN A O 1
ATOM 925 N N . SER A 1 117 ? 2.776 -8.992 11.096 1.00 91.38 117 SER A N 1
ATOM 926 C CA . SER A 1 117 ? 3.799 -10.038 11.235 1.00 91.38 117 SER A CA 1
ATOM 927 C C . SER A 1 117 ? 5.204 -9.604 10.810 1.00 91.38 117 SER A C 1
ATOM 929 O O . SER A 1 117 ? 6.180 -10.199 11.266 1.00 91.38 117 SER A O 1
ATOM 931 N N . LYS A 1 118 ? 5.333 -8.587 9.948 1.00 91.00 118 LYS A N 1
ATOM 932 C CA . LYS A 1 118 ? 6.621 -8.221 9.336 1.00 91.00 118 LYS A CA 1
ATOM 933 C C . LYS A 1 118 ? 7.155 -6.849 9.739 1.00 91.00 118 LYS A C 1
ATOM 935 O O . LYS A 1 118 ? 8.353 -6.636 9.580 1.00 91.00 118 LYS A O 1
ATOM 940 N N . TYR A 1 119 ? 6.340 -5.945 10.293 1.00 89.81 119 TYR A N 1
ATOM 941 C CA . TYR A 1 119 ? 6.766 -4.555 10.528 1.00 89.81 119 TYR A CA 1
ATOM 942 C C . TYR A 1 119 ? 8.007 -4.411 11.419 1.00 89.81 119 TYR A C 1
ATOM 944 O O . TYR A 1 119 ? 8.770 -3.465 11.252 1.00 89.81 119 TYR A O 1
ATOM 952 N N . GLN A 1 120 ? 8.232 -5.351 12.343 1.00 89.81 120 GLN A N 1
ATOM 953 C CA . GLN A 1 120 ? 9.404 -5.355 13.227 1.00 89.81 120 GLN A CA 1
ATOM 954 C C . GLN A 1 120 ? 10.725 -5.561 12.472 1.00 89.81 120 GLN A C 1
ATOM 956 O O . GLN A 1 120 ? 11.776 -5.180 12.976 1.00 89.81 120 GLN A O 1
ATOM 961 N N . ASN A 1 121 ? 10.671 -6.140 11.269 1.00 89.75 121 ASN A N 1
ATOM 962 C CA . ASN A 1 121 ? 11.837 -6.345 10.413 1.00 89.75 121 ASN A CA 1
ATOM 963 C C . ASN A 1 121 ? 12.137 -5.122 9.536 1.00 89.75 121 ASN A C 1
ATOM 965 O O . ASN A 1 121 ? 13.192 -5.067 8.914 1.00 89.75 121 ASN A O 1
ATOM 969 N N . TRP A 1 122 ? 11.224 -4.149 9.462 1.00 90.50 122 TRP A N 1
ATOM 970 C CA . TRP A 1 122 ? 11.427 -2.936 8.676 1.00 90.50 122 TRP A CA 1
ATOM 971 C C . TRP A 1 122 ? 12.221 -1.901 9.465 1.00 90.50 122 TRP A C 1
ATOM 973 O O . TRP A 1 122 ? 12.059 -1.739 10.676 1.00 90.50 122 TRP A O 1
ATOM 983 N N . GLN A 1 123 ? 13.063 -1.145 8.766 1.00 89.19 123 GLN A N 1
ATOM 984 C CA . GLN A 1 123 ? 13.932 -0.167 9.403 1.00 89.19 123 GLN A CA 1
ATOM 985 C C . GLN A 1 123 ? 13.144 1.096 9.781 1.00 89.19 123 GLN A C 1
ATOM 987 O O . GLN A 1 123 ? 12.762 1.883 8.916 1.00 89.19 123 GLN A O 1
ATOM 992 N N . LEU A 1 124 ? 12.938 1.332 11.079 1.00 89.62 124 LEU A N 1
ATOM 993 C CA . LEU A 1 124 ? 12.348 2.576 11.578 1.00 89.62 124 LEU A CA 1
ATOM 994 C C . LEU A 1 124 ? 13.407 3.683 11.666 1.00 89.62 124 LEU A C 1
ATOM 996 O O . LEU A 1 124 ? 14.392 3.573 12.395 1.00 89.62 124 LEU A O 1
ATOM 1000 N N . ASN A 1 125 ? 13.180 4.794 10.968 1.00 85.56 125 ASN A N 1
ATOM 1001 C CA . ASN A 1 125 ? 13.916 6.032 11.186 1.00 85.56 125 ASN A CA 1
ATOM 1002 C C . ASN A 1 125 ? 13.197 6.856 12.262 1.00 85.56 125 ASN A C 1
ATOM 1004 O O . ASN A 1 125 ? 12.309 7.649 11.947 1.00 85.56 125 ASN A O 1
ATOM 1008 N N . SER A 1 126 ? 13.585 6.681 13.529 1.00 83.00 126 SER A N 1
ATOM 1009 C CA . SER A 1 126 ? 12.940 7.347 14.673 1.00 83.00 126 SER A CA 1
ATOM 1010 C C . SER A 1 126 ? 12.991 8.877 14.599 1.00 83.00 126 SER A C 1
ATOM 1012 O O . SER A 1 126 ? 12.072 9.536 15.072 1.00 83.00 126 SER A O 1
ATOM 1014 N N . GLY A 1 127 ? 14.024 9.451 13.969 1.00 78.88 127 GLY A N 1
ATOM 1015 C CA . GLY A 1 127 ? 14.135 10.902 13.788 1.00 78.88 127 GLY A CA 1
ATOM 1016 C C . GLY A 1 127 ? 13.089 11.471 12.827 1.00 78.88 127 GLY A C 1
ATOM 1017 O O . GLY A 1 127 ? 12.665 12.608 12.993 1.00 78.88 127 GLY A O 1
ATOM 1018 N N . LYS A 1 128 ? 12.647 10.671 11.849 1.00 78.94 128 LYS A N 1
ATOM 1019 C CA . LYS A 1 128 ? 11.630 11.053 10.855 1.00 78.94 128 LYS A CA 1
ATOM 1020 C C . LYS A 1 128 ? 10.269 10.388 11.080 1.00 78.94 128 LYS A C 1
ATOM 1022 O O . LYS A 1 128 ? 9.342 10.672 10.335 1.00 78.94 128 LYS A O 1
ATOM 1027 N N . LYS A 1 129 ? 10.149 9.491 12.066 1.00 87.62 129 LYS A N 1
ATOM 1028 C CA . LYS A 1 129 ? 8.950 8.675 12.337 1.00 87.62 129 LYS A CA 1
ATOM 1029 C C . LYS A 1 129 ? 8.409 7.974 11.084 1.00 87.62 129 LYS A C 1
ATOM 1031 O O . LYS A 1 129 ? 7.209 7.975 10.806 1.00 87.62 129 LYS A O 1
ATOM 1036 N N . VAL A 1 130 ? 9.309 7.382 10.298 1.00 87.31 130 VAL A N 1
ATOM 1037 C CA . VAL A 1 130 ? 8.965 6.628 9.082 1.00 87.31 130 VAL A CA 1
ATOM 1038 C C . VAL A 1 130 ? 9.671 5.278 9.050 1.00 87.31 130 VAL A C 1
ATOM 1040 O O . VAL A 1 130 ? 10.854 5.179 9.371 1.00 87.31 130 VAL A O 1
ATOM 1043 N N . TYR A 1 131 ? 8.956 4.252 8.608 1.00 89.75 131 TYR A N 1
ATOM 1044 C CA . TYR A 1 131 ? 9.512 2.967 8.215 1.00 89.75 131 TYR A CA 1
ATOM 1045 C C . TYR A 1 131 ? 10.071 3.056 6.796 1.00 89.75 131 TYR A C 1
ATOM 1047 O O . TYR A 1 131 ? 9.384 3.498 5.870 1.00 89.75 131 TYR A O 1
ATOM 1055 N N . GLN A 1 132 ? 11.315 2.616 6.633 1.00 90.06 132 GLN A N 1
ATOM 1056 C CA . GLN A 1 132 ? 11.918 2.314 5.345 1.00 90.06 132 GLN A CA 1
ATOM 1057 C C . GLN A 1 132 ? 11.719 0.829 5.069 1.00 90.06 132 GLN A C 1
ATOM 1059 O O . GLN A 1 132 ? 12.177 -0.020 5.833 1.00 90.06 132 GLN A O 1
ATOM 1064 N N . ILE A 1 133 ? 11.012 0.540 3.985 1.00 90.94 133 ILE A N 1
ATOM 1065 C CA . ILE A 1 133 ? 10.719 -0.818 3.538 1.00 90.94 133 ILE A CA 1
ATOM 1066 C C . ILE A 1 133 ? 11.517 -1.030 2.260 1.00 90.94 133 ILE A C 1
ATOM 1068 O O . ILE A 1 133 ? 11.387 -0.225 1.336 1.00 90.94 133 ILE A O 1
ATOM 1072 N N . LYS A 1 134 ? 12.355 -2.065 2.205 1.00 89.38 134 LYS A N 1
ATOM 1073 C CA . LYS A 1 134 ? 13.097 -2.440 0.995 1.00 89.38 134 LYS A CA 1
ATOM 1074 C C . LYS A 1 134 ? 12.458 -3.660 0.351 1.00 89.38 134 LYS A C 1
ATOM 1076 O O . LYS A 1 134 ? 11.821 -4.446 1.050 1.00 89.38 134 LYS A O 1
ATOM 1081 N N . ALA A 1 135 ? 12.627 -3.856 -0.956 1.00 87.75 135 ALA A N 1
ATOM 1082 C CA . ALA A 1 135 ? 12.044 -5.033 -1.602 1.00 87.75 135 ALA A CA 1
ATOM 1083 C C . ALA A 1 135 ? 12.680 -6.329 -1.070 1.00 87.75 135 ALA A C 1
ATOM 1085 O O . ALA A 1 135 ? 11.986 -7.331 -0.913 1.00 87.75 135 ALA A O 1
ATOM 1086 N N . SER A 1 136 ? 13.962 -6.288 -0.689 1.00 86.94 136 SER A N 1
ATOM 1087 C CA . SER A 1 136 ? 14.637 -7.395 0.004 1.00 86.94 136 SER A CA 1
ATOM 1088 C C . SER A 1 136 ? 14.037 -7.762 1.370 1.00 86.94 136 SER A C 1
ATOM 1090 O O . SER A 1 136 ? 14.201 -8.901 1.798 1.00 86.94 136 SER A O 1
ATOM 1092 N N . ASP A 1 137 ? 13.290 -6.866 2.025 1.00 87.25 137 ASP A N 1
ATOM 1093 C CA . ASP A 1 137 ? 12.589 -7.150 3.289 1.00 87.25 137 ASP A CA 1
ATOM 1094 C C . ASP A 1 137 ? 11.201 -7.788 3.061 1.00 87.25 137 ASP A C 1
ATOM 1096 O O . ASP A 1 137 ? 10.507 -8.166 4.010 1.00 87.25 137 ASP A O 1
ATOM 1100 N N . LEU A 1 138 ? 10.766 -7.897 1.799 1.00 87.94 138 LEU A N 1
ATOM 1101 C CA . LEU A 1 138 ? 9.450 -8.388 1.384 1.00 87.94 138 LEU A CA 1
ATOM 1102 C C . LEU A 1 138 ? 9.521 -9.806 0.793 1.00 87.94 138 LEU A C 1
ATOM 1104 O O . LEU A 1 138 ? 8.771 -10.134 -0.122 1.00 87.94 138 LEU A O 1
ATOM 1108 N N . THR A 1 139 ? 10.409 -10.655 1.320 1.00 71.31 139 THR A N 1
ATOM 1109 C CA . THR A 1 139 ? 10.710 -12.011 0.808 1.00 71.31 139 THR A CA 1
ATOM 1110 C C . THR A 1 139 ? 9.503 -12.947 0.673 1.00 71.31 139 THR A C 1
ATOM 1112 O O . THR A 1 139 ? 9.527 -13.820 -0.189 1.00 71.31 139 THR A O 1
ATOM 1115 N N . ASP A 1 140 ? 8.440 -12.728 1.455 1.00 71.00 140 ASP A N 1
ATOM 1116 C CA . ASP A 1 140 ? 7.159 -13.458 1.383 1.00 71.00 140 ASP A CA 1
ATOM 1117 C C . ASP A 1 140 ? 5.991 -12.555 0.926 1.00 71.00 140 ASP A C 1
ATOM 1119 O O . ASP A 1 140 ? 4.823 -12.831 1.202 1.00 71.00 140 ASP A O 1
ATOM 1123 N N . GLY A 1 141 ? 6.295 -11.404 0.324 1.00 65.06 141 GLY A N 1
ATOM 1124 C CA . GLY A 1 141 ? 5.323 -10.357 0.026 1.00 65.06 141 GLY A CA 1
ATOM 1125 C C . GLY A 1 141 ? 4.297 -10.770 -1.029 1.00 65.06 141 GLY A C 1
ATOM 1126 O O . GLY A 1 141 ? 4.606 -11.497 -1.974 1.00 65.06 141 GLY A O 1
ATOM 1127 N N . LEU A 1 142 ? 3.073 -10.244 -0.914 1.00 86.25 142 LEU A N 1
ATOM 1128 C CA . LEU A 1 142 ? 2.040 -10.405 -1.942 1.00 86.25 142 LEU A CA 1
ATOM 1129 C C . LEU A 1 142 ? 2.336 -9.456 -3.112 1.00 86.25 142 LEU A C 1
ATOM 1131 O O . LEU A 1 142 ? 1.731 -8.389 -3.261 1.00 86.25 142 LEU A O 1
ATOM 1135 N N . TYR A 1 143 ? 3.343 -9.822 -3.900 1.00 92.19 143 TYR A N 1
ATOM 1136 C CA . TYR A 1 143 ? 3.731 -9.084 -5.090 1.00 92.19 143 TYR A CA 1
ATOM 1137 C C . TYR A 1 143 ? 2.704 -9.301 -6.198 1.00 92.19 143 TYR A C 1
ATOM 1139 O O . TYR A 1 143 ? 2.410 -10.439 -6.566 1.00 92.19 143 TYR A O 1
ATOM 1147 N N . PHE A 1 144 ? 2.194 -8.210 -6.756 1.00 93.50 144 PHE A N 1
ATOM 1148 C CA . PHE A 1 144 ? 1.361 -8.232 -7.94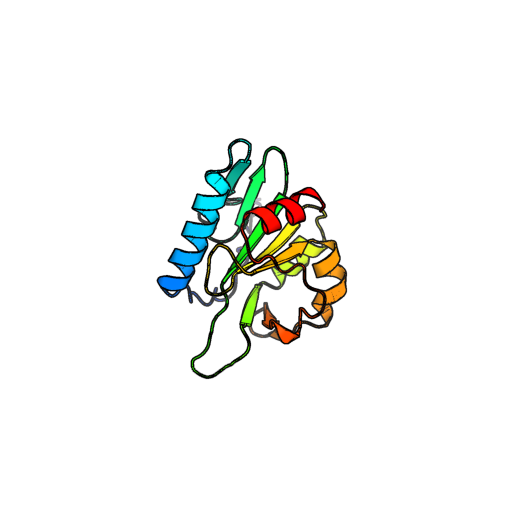7 1.00 93.50 144 PHE A CA 1
ATOM 1149 C C . PHE A 1 144 ? 2.150 -7.679 -9.131 1.00 93.50 144 PHE A C 1
ATOM 1151 O O . PHE A 1 144 ? 2.820 -6.651 -9.044 1.00 93.50 144 PHE A O 1
ATOM 1158 N N . ARG A 1 145 ? 2.056 -8.376 -10.261 1.00 92.44 145 ARG A N 1
ATOM 1159 C CA . ARG A 1 145 ? 2.659 -7.995 -11.546 1.00 92.44 145 ARG A CA 1
ATOM 1160 C C . ARG A 1 145 ? 1.667 -7.301 -12.465 1.00 92.44 145 ARG A C 1
ATOM 1162 O O . ARG A 1 145 ? 2.067 -6.666 -13.441 1.00 92.44 145 ARG A O 1
ATOM 1169 N N . THR A 1 146 ? 0.380 -7.491 -12.185 1.00 91.25 146 THR A N 1
ATOM 1170 C CA . THR A 1 146 ? -0.720 -6.921 -12.949 1.00 91.25 146 THR A CA 1
ATOM 1171 C C . THR A 1 146 ? -1.800 -6.380 -12.029 1.00 91.25 146 THR A C 1
ATOM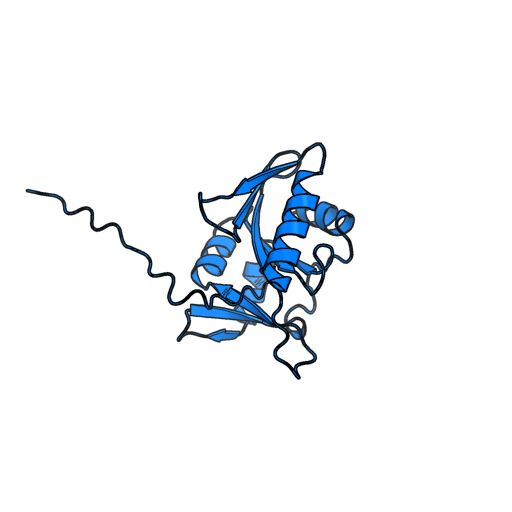 1173 O O . THR A 1 146 ? -1.957 -6.782 -10.875 1.00 91.25 146 THR A O 1
ATOM 1176 N N . PHE A 1 147 ? -2.626 -5.505 -12.589 1.00 87.50 147 PHE A N 1
ATOM 1177 C CA . PHE A 1 147 ? -3.778 -4.959 -11.887 1.00 87.50 147 PHE A CA 1
ATOM 1178 C C . PHE A 1 147 ? -4.851 -6.013 -11.570 1.00 87.50 147 PHE A C 1
ATOM 1180 O O . PHE A 1 147 ? -5.560 -5.911 -10.574 1.00 87.50 147 PHE A O 1
ATOM 1187 N N . GLN A 1 148 ? -4.953 -7.055 -12.398 1.00 88.75 148 GLN A N 1
ATOM 1188 C CA . GLN A 1 148 ? -5.865 -8.171 -12.160 1.00 88.75 148 GLN A CA 1
ATOM 1189 C C . GLN A 1 148 ? -5.397 -9.036 -10.982 1.00 88.75 148 GLN A C 1
ATOM 1191 O O . GLN A 1 148 ? -6.218 -9.436 -10.160 1.00 88.75 148 GLN A O 1
ATOM 1196 N N . GLU A 1 149 ? -4.088 -9.280 -10.869 1.00 92.00 149 GLU A N 1
ATOM 1197 C CA . GLU A 1 149 ? -3.504 -9.953 -9.701 1.00 92.00 149 GLU A CA 1
ATOM 1198 C C . GLU A 1 149 ? -3.749 -9.146 -8.426 1.00 92.00 149 GLU A C 1
ATOM 1200 O O . GLU A 1 149 ? -4.208 -9.710 -7.436 1.00 92.00 149 GLU A O 1
ATOM 1205 N N . PHE A 1 150 ? -3.543 -7.825 -8.471 1.00 91.69 150 PHE A N 1
ATOM 1206 C CA . PHE A 1 150 ? -3.872 -6.935 -7.357 1.00 91.69 150 PHE A CA 1
ATOM 1207 C C . PHE A 1 150 ? -5.326 -7.117 -6.892 1.00 91.69 150 PHE A C 1
ATOM 1209 O O . PHE A 1 150 ? -5.564 -7.301 -5.701 1.00 91.69 150 PHE A O 1
ATOM 1216 N N . PHE A 1 151 ? -6.299 -7.152 -7.812 1.00 87.12 151 PHE A N 1
ATOM 1217 C CA . PHE A 1 151 ? -7.696 -7.389 -7.433 1.00 87.12 151 PHE A CA 1
ATOM 1218 C C . PHE A 1 151 ? -7.950 -8.762 -6.817 1.00 87.12 151 PHE A C 1
ATOM 1220 O O . PHE A 1 151 ? -8.753 -8.876 -5.891 1.00 87.12 151 PHE A O 1
ATOM 1227 N N . GLY A 1 152 ? -7.257 -9.790 -7.307 1.00 87.44 152 GLY A N 1
ATOM 1228 C CA . GLY A 1 152 ? -7.282 -11.114 -6.695 1.00 87.44 152 GLY A CA 1
ATOM 1229 C C . GLY A 1 152 ? -6.804 -11.082 -5.242 1.00 87.44 152 GLY A C 1
ATOM 1230 O O . GLY A 1 152 ? -7.427 -11.710 -4.393 1.00 87.44 152 GLY A O 1
ATOM 1231 N N . LEU A 1 153 ? -5.753 -10.310 -4.947 1.00 88.56 153 LEU A N 1
ATOM 1232 C CA . LEU A 1 153 ? -5.198 -10.174 -3.598 1.00 88.56 153 LEU A CA 1
ATOM 1233 C C . LEU A 1 153 ? -6.127 -9.397 -2.658 1.00 88.56 153 LEU A C 1
ATOM 1235 O O . LEU A 1 153 ? -6.397 -9.861 -1.550 1.00 88.56 153 LEU A O 1
ATOM 1239 N N . ILE A 1 154 ? -6.658 -8.247 -3.093 1.00 85.94 154 ILE A N 1
ATOM 1240 C CA . ILE A 1 154 ? -7.535 -7.445 -2.224 1.00 85.94 154 ILE A CA 1
ATOM 1241 C C . ILE A 1 154 ? -8.878 -8.131 -1.953 1.00 85.94 154 ILE A C 1
ATOM 1243 O O . ILE A 1 154 ? -9.491 -7.860 -0.932 1.00 85.94 154 ILE A O 1
ATOM 1247 N N . GLY A 1 155 ? -9.356 -8.987 -2.864 1.00 77.25 155 GLY A N 1
ATOM 1248 C CA . GLY A 1 155 ? -10.617 -9.715 -2.695 1.00 77.25 155 GLY A CA 1
ATOM 1249 C C . GLY A 1 155 ? -10.521 -10.942 -1.784 1.00 77.25 155 GLY A C 1
ATOM 1250 O O . GLY A 1 155 ? -11.552 -11.503 -1.425 1.00 77.25 155 GLY A O 1
ATOM 1251 N N . GLN A 1 156 ? -9.305 -11.376 -1.438 1.00 69.44 156 GLN A N 1
ATOM 1252 C CA . GLN A 1 156 ? -9.039 -12.499 -0.528 1.00 69.44 156 GLN A CA 1
ATOM 1253 C C . GLN A 1 156 ? -8.685 -12.054 0.898 1.00 69.44 156 GLN A C 1
ATOM 1255 O O . GLN A 1 156 ? -8.592 -12.905 1.782 1.00 69.44 156 GLN A O 1
ATOM 1260 N N . SER A 1 157 ? -8.430 -10.757 1.092 1.00 57.53 157 SER A N 1
ATOM 1261 C CA . SER A 1 157 ? -7.959 -10.160 2.348 1.00 57.53 157 SER A CA 1
ATOM 1262 C C . SER A 1 157 ? -9.103 -9.562 3.143 1.00 57.53 157 SER A C 1
ATOM 1264 O O . SER A 1 157 ? -9.037 -9.676 4.383 1.00 57.53 157 SER A O 1
#

Secondary structure (DSSP, 8-state):
------------TT------HHHHHHHHHHHHHHHTSTTEEEEESSTT-SSEEEEEESS-EEEEEEE-B--TT-SS-EEEEEHHHHHHHHT-TTEEEEEE-SSTT-EEEEEHHHHHHHGGGSEEETTTTEEEEEGGG-TT-EEESSHHHHHHHHTT-

Radius of gyration: 16.08 Å; chains: 1; bounding box: 41×42×45 Å

Foldseek 3Di:
DDPPPPPPPPCLPDPVPPPPVLVLVQLVVLQVVQCPDPFWDWDAPDDPDSFWIAIDGLFGAIEGEWEFDDDPPDPKTKTKAALVLLVVQLVDQRYWYWYHYSHSFWTFIGHNVNSNVQVVVFDQPPVNRITIDIVVSQPVTQIGNGPVSVVVVRSVD